Protein AF-A0A9E5SXX6-F1 (afdb_monomer_lite)

pLDDT: mean 86.6, std 13.02, range [41.59, 97.75]

Foldseek 3Di:
DDWDKAPDDDPPPQLLKAWDQCVQQNPGIIITRLLRDDDDDPVPDDDDRGDDDPVSVVSNVRSNCVSVVVDDVVNVCCVPPNPFPKDKFFAAPVRVVVQVPDPQKDKDFPDPPDPDWDQGPPPSPDTGGIIIIGGDDDDPPD

Secondary structure (DSSP, 8-state):
-B--EESS---TT-TTEEEE-GGGT-SS-EEEEGGG-B---GGG---------HHHHHHHHHHHHHHTTSS-GGGGGTTS-----EEEEEE-HHHHHHHHT-TTEEEEES-TT----PBPTTTSSSB-EEEEEEEPPPPTT-

Sequence (142 aa):
MIAPITSKPKSYYLPTHVLLPNELGLPQNSMVLLEQVRTIDKSRLTYLVGLANEEVMCCIDRALGISVGLLELSDVFRDEPERPEEMTLCLCPVCASQFYNSPDHIIRRVNPLQNHKETCTYCDVRNGYDYIIIKKKKRLGD

Structure (mmCIF, N/CA/C/O backbone):
data_AF-A0A9E5SXX6-F1
#
_entry.id   AF-A0A9E5SXX6-F1
#
loop_
_atom_site.group_PDB
_atom_site.id
_atom_site.type_symbol
_atom_site.label_atom_id
_atom_site.label_alt_id
_atom_site.label_comp_id
_atom_site.label_asym_id
_atom_site.label_entity_id
_atom_site.label_seq_id
_atom_site.pdbx_PDB_ins_code
_atom_site.Cartn_x
_atom_site.Cartn_y
_atom_site.Cartn_z
_atom_site.occupancy
_atom_site.B_iso_or_equiv
_atom_site.auth_seq_id
_atom_site.auth_comp_id
_atom_site.auth_asym_id
_atom_site.auth_atom_id
_atom_site.pdbx_PDB_model_num
ATOM 1 N N . MET A 1 1 ? -19.087 -5.594 9.410 1.00 91.88 1 MET A N 1
ATOM 2 C CA . MET A 1 1 ? -17.735 -6.195 9.407 1.00 91.88 1 MET A CA 1
ATOM 3 C C . MET A 1 1 ? -16.820 -5.276 10.203 1.00 91.88 1 MET A C 1
ATOM 5 O O . MET A 1 1 ? -17.097 -4.084 10.225 1.00 91.88 1 MET A O 1
ATOM 9 N N . ILE A 1 2 ? -15.822 -5.806 10.906 1.00 96.69 2 ILE A N 1
ATOM 10 C CA . ILE A 1 2 ? -14.856 -5.028 11.695 1.00 96.69 2 ILE A CA 1
ATOM 11 C C . ILE A 1 2 ? -13.448 -5.581 11.499 1.00 96.69 2 ILE A C 1
ATOM 13 O O . ILE A 1 2 ? -13.296 -6.770 11.220 1.00 96.69 2 ILE A O 1
ATOM 17 N N . ALA A 1 3 ? -12.444 -4.737 11.727 1.00 96.75 3 ALA A N 1
ATOM 18 C CA . ALA A 1 3 ? -11.046 -5.127 11.856 1.00 96.75 3 ALA A CA 1
ATOM 19 C C . ALA A 1 3 ? -10.538 -4.776 13.270 1.00 96.75 3 ALA A C 1
ATOM 21 O O . ALA A 1 3 ? -10.872 -3.703 13.782 1.00 96.75 3 ALA A O 1
ATOM 22 N N . PRO A 1 4 ? -9.777 -5.655 13.942 1.00 96.00 4 PRO A N 1
ATOM 23 C CA . PRO A 1 4 ? -9.165 -5.346 15.230 1.00 96.00 4 PRO A CA 1
ATOM 24 C C . PRO A 1 4 ? -8.114 -4.234 15.141 1.00 96.00 4 PRO A C 1
ATOM 26 O O . PRO A 1 4 ? -7.379 -4.133 14.160 1.00 96.00 4 PRO A O 1
ATOM 29 N N . ILE A 1 5 ? -8.001 -3.452 16.217 1.00 95.38 5 ILE A N 1
ATOM 30 C CA . ILE A 1 5 ? -6.963 -2.435 16.410 1.00 95.38 5 ILE A CA 1
ATOM 31 C C . ILE A 1 5 ? -6.109 -2.845 17.612 1.00 95.38 5 ILE A C 1
ATOM 33 O O . ILE A 1 5 ? -6.635 -3.289 18.634 1.00 95.38 5 ILE A O 1
ATOM 37 N N . THR A 1 6 ? -4.791 -2.690 17.505 1.00 93.44 6 THR A N 1
ATOM 38 C CA . THR A 1 6 ? -3.831 -2.925 18.589 1.00 93.44 6 THR A CA 1
ATOM 39 C C . T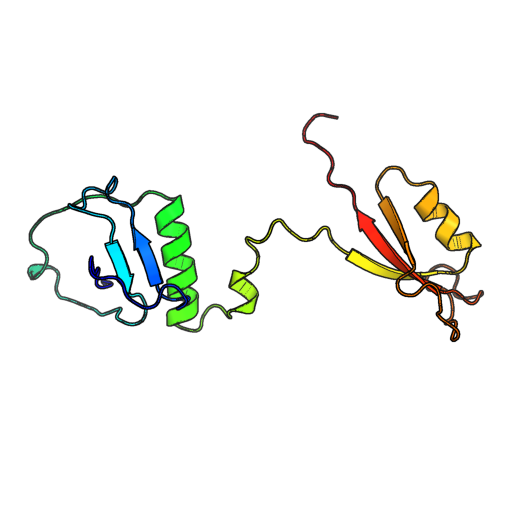HR A 1 6 ? -2.913 -1.725 18.758 1.00 93.44 6 THR A C 1
ATOM 41 O O . THR A 1 6 ? -2.369 -1.206 17.789 1.00 93.44 6 THR A O 1
ATOM 44 N N . SER A 1 7 ? -2.678 -1.312 20.000 1.00 92.50 7 SER A N 1
ATOM 45 C CA . SER A 1 7 ? -1.637 -0.328 20.327 1.00 92.50 7 SER A CA 1
ATOM 46 C C . SER A 1 7 ? -0.289 -0.981 20.653 1.00 92.50 7 SER A C 1
ATOM 48 O O . SER A 1 7 ? 0.703 -0.294 20.883 1.00 92.50 7 SER A O 1
ATOM 50 N N . LYS A 1 8 ? -0.236 -2.322 20.681 1.00 88.25 8 LYS A N 1
ATOM 51 C CA . LYS A 1 8 ? 1.019 -3.072 20.790 1.00 88.25 8 LYS A CA 1
ATOM 52 C C . LYS A 1 8 ? 1.656 -3.190 19.407 1.00 88.25 8 LYS A C 1
ATOM 54 O O . LYS A 1 8 ? 0.968 -3.671 18.501 1.00 88.25 8 LYS A O 1
ATOM 59 N N . PRO A 1 9 ? 2.943 -2.841 19.257 1.00 74.69 9 PRO A N 1
ATOM 60 C CA . PRO A 1 9 ? 3.633 -2.963 17.985 1.00 74.69 9 PRO A CA 1
ATOM 61 C C . PRO A 1 9 ? 3.674 -4.431 17.548 1.00 74.69 9 PRO A C 1
ATOM 63 O O . PRO A 1 9 ? 4.062 -5.325 18.306 1.00 74.69 9 PRO A O 1
ATOM 66 N N . LYS A 1 10 ? 3.223 -4.675 16.320 1.00 77.75 10 LYS A N 1
ATOM 67 C CA . LYS A 1 10 ? 3.363 -5.943 15.597 1.00 77.75 10 LYS A CA 1
ATOM 68 C C . LYS A 1 10 ? 4.342 -5.737 14.442 1.00 77.75 10 LYS A C 1
ATOM 70 O O . LYS A 1 10 ? 4.872 -4.643 14.283 1.00 77.75 10 LYS A O 1
ATOM 75 N N . SER A 1 11 ? 4.626 -6.788 13.668 1.00 75.38 11 SER A N 1
ATOM 76 C CA . SER A 1 11 ? 5.517 -6.671 12.508 1.00 75.38 11 SER A CA 1
ATOM 77 C C . SER A 1 11 ? 5.043 -5.536 11.600 1.00 75.38 11 SER A C 1
ATOM 79 O O . SER A 1 11 ? 3.961 -5.621 11.027 1.00 75.38 11 SER A O 1
ATOM 81 N N . TYR A 1 12 ? 5.845 -4.481 11.475 1.00 71.25 12 TYR A N 1
ATOM 82 C CA . TYR A 1 12 ? 5.535 -3.329 10.624 1.00 71.25 12 TYR A CA 1
ATOM 83 C C . TYR A 1 12 ? 5.593 -3.664 9.125 1.00 71.25 12 TYR A C 1
ATOM 85 O O . TYR A 1 12 ? 5.199 -2.849 8.304 1.00 71.25 12 TYR A O 1
ATOM 93 N N . TYR A 1 13 ? 6.080 -4.857 8.770 1.00 74.06 13 TYR A N 1
ATOM 94 C CA . TYR A 1 13 ? 6.314 -5.276 7.388 1.00 74.06 13 TYR A CA 1
ATOM 95 C C . TYR A 1 13 ? 5.150 -6.047 6.762 1.00 74.06 13 TYR A C 1
ATOM 97 O O . TYR A 1 13 ? 5.244 -6.438 5.601 1.00 74.06 13 TYR A O 1
ATOM 105 N N . LEU A 1 14 ? 4.078 -6.325 7.513 1.00 85.81 14 LEU A N 1
ATOM 106 C CA . LEU A 1 14 ? 2.929 -7.018 6.939 1.00 85.81 14 LEU A CA 1
ATOM 107 C C . LEU A 1 14 ? 2.055 -6.025 6.161 1.00 85.81 14 LEU A C 1
ATOM 109 O O . LEU A 1 14 ? 1.623 -5.028 6.733 1.00 85.81 14 LEU A O 1
ATOM 113 N N . PRO A 1 15 ? 1.751 -6.298 4.881 1.00 88.50 15 PRO A N 1
ATOM 114 C CA . PRO A 1 15 ? 0.990 -5.383 4.027 1.00 88.50 15 PRO A CA 1
ATOM 115 C C . PRO A 1 15 ? -0.481 -5.237 4.454 1.00 88.50 15 PRO A C 1
ATOM 117 O O . PRO A 1 15 ? -1.167 -4.331 3.996 1.00 88.50 15 PRO A O 1
ATOM 120 N N . THR A 1 16 ? -0.966 -6.121 5.332 1.00 92.19 16 THR A N 1
ATOM 121 C CA . THR A 1 16 ? -2.306 -6.079 5.938 1.00 92.19 16 THR A CA 1
ATOM 122 C C . THR A 1 16 ? -2.360 -5.231 7.210 1.00 92.19 16 THR A C 1
ATOM 124 O O . THR A 1 16 ? -3.430 -5.064 7.797 1.00 92.19 16 THR A O 1
ATOM 127 N N . HIS A 1 17 ? -1.220 -4.700 7.658 1.00 92.50 17 HIS A N 1
ATOM 128 C CA . HIS A 1 17 ? -1.135 -3.830 8.820 1.00 92.50 17 HIS A CA 1
ATOM 129 C C . HIS A 1 17 ? -1.128 -2.361 8.399 1.00 92.50 17 HIS A C 1
ATOM 131 O O . HIS A 1 17 ? -0.276 -1.934 7.624 1.00 92.50 17 HIS A O 1
ATOM 137 N N . VAL A 1 18 ? -2.029 -1.565 8.975 1.00 92.31 18 VAL A N 1
ATOM 138 C CA . VAL A 1 18 ? -2.116 -0.119 8.707 1.00 92.31 18 VAL A CA 1
ATOM 139 C C . VAL A 1 18 ? -1.910 0.653 10.000 1.00 92.31 18 VAL A C 1
ATOM 141 O O . VAL A 1 18 ? -2.567 0.369 11.001 1.00 92.31 18 VAL A O 1
ATOM 144 N N . LEU A 1 19 ? -0.996 1.624 9.997 1.00 92.12 19 LEU A N 1
ATOM 145 C CA . LEU A 1 19 ? -0.757 2.489 11.151 1.00 92.12 19 LEU A CA 1
ATOM 146 C C . LEU A 1 19 ? -1.895 3.496 11.311 1.00 92.12 19 LEU A C 1
ATOM 148 O O . LEU A 1 19 ? -2.303 4.145 10.354 1.00 92.12 19 LEU A O 1
ATOM 152 N N . LEU A 1 20 ? -2.372 3.636 12.544 1.00 92.62 20 LEU A N 1
ATOM 153 C CA . LEU A 1 20 ? -3.341 4.647 12.937 1.00 92.62 20 LEU A CA 1
ATOM 154 C C . LEU A 1 20 ? -2.669 5.646 13.869 1.00 92.62 20 LEU A C 1
ATOM 156 O O . LEU A 1 20 ? -2.205 5.251 14.949 1.00 92.62 20 LEU A O 1
ATOM 160 N N . PRO A 1 21 ? -2.622 6.924 13.489 1.00 90.12 21 PRO A N 1
ATOM 161 C CA . PRO A 1 21 ? -2.058 7.937 14.346 1.00 90.12 21 PRO A CA 1
ATOM 162 C C . PRO A 1 21 ? -3.118 8.338 15.397 1.00 90.12 21 PRO A C 1
ATOM 164 O O . PRO A 1 21 ? -4.317 8.059 15.253 1.00 90.12 21 PRO A O 1
ATOM 167 N N . ASN A 1 22 ? -2.679 8.859 16.540 1.00 89.75 22 ASN A N 1
ATOM 168 C CA . ASN A 1 22 ? -3.563 9.070 17.690 1.00 89.75 22 ASN A CA 1
ATOM 169 C C . ASN A 1 22 ? -4.584 10.206 17.489 1.00 89.75 22 ASN A C 1
ATOM 171 O O . ASN A 1 22 ? -5.593 10.244 18.193 1.00 89.75 22 ASN A O 1
ATOM 175 N N . GLU A 1 23 ? -4.387 11.081 16.501 1.00 89.19 23 GLU A N 1
ATOM 176 C CA . GLU A 1 23 ? -5.279 12.203 16.186 1.00 89.19 23 GLU A CA 1
ATOM 177 C C . GLU A 1 23 ? -6.673 11.743 15.727 1.00 89.19 23 GLU A C 1
ATOM 179 O O . GLU A 1 23 ? -7.617 12.528 15.734 1.00 89.19 23 GLU A O 1
ATOM 184 N N . LEU A 1 24 ? -6.841 10.453 15.416 1.00 87.81 24 LEU A N 1
ATOM 185 C CA . LEU A 1 24 ? -8.129 9.829 15.095 1.00 87.81 24 LEU A CA 1
ATOM 186 C C . LEU A 1 24 ? -9.009 9.539 16.331 1.00 87.81 24 LEU A C 1
ATOM 188 O O . LEU A 1 24 ? -9.966 8.771 16.236 1.00 87.81 24 LEU A O 1
ATOM 192 N N . GLY A 1 25 ? -8.685 10.101 17.500 1.00 88.00 25 GLY A N 1
ATOM 193 C CA . GLY A 1 25 ? -9.409 9.879 18.761 1.00 88.00 25 GLY A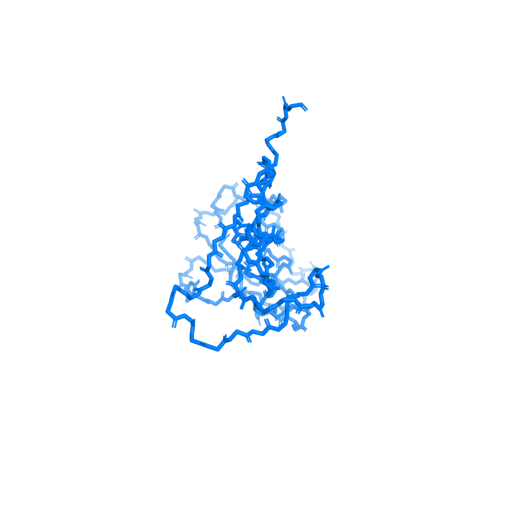 CA 1
ATOM 194 C C . GLY A 1 25 ? -8.920 8.672 19.568 1.00 88.00 25 GLY A C 1
ATOM 195 O O . GLY A 1 25 ? -9.572 8.256 20.525 1.00 88.00 25 GLY A O 1
ATOM 196 N N . LEU A 1 26 ? -7.770 8.097 19.202 1.00 92.00 26 LEU A N 1
ATOM 197 C CA . LEU A 1 26 ? -7.155 6.986 19.928 1.00 92.00 26 LEU A CA 1
ATOM 198 C C . LEU A 1 26 ? -6.245 7.509 21.053 1.00 92.00 26 LEU A C 1
ATOM 200 O O . LEU A 1 26 ? -5.606 8.545 20.897 1.00 92.00 26 LEU A O 1
ATOM 204 N N . PRO A 1 27 ? -6.101 6.782 22.175 1.00 90.19 27 PRO A N 1
ATOM 205 C CA . PRO A 1 27 ? -5.245 7.217 23.283 1.00 90.19 27 PRO A CA 1
ATOM 206 C C . PRO A 1 27 ? -3.752 7.270 22.914 1.00 90.19 27 PRO A C 1
ATOM 208 O O . PRO A 1 27 ? -2.980 7.981 23.550 1.00 90.19 27 PRO A O 1
ATOM 211 N N . GLN A 1 28 ? -3.335 6.502 21.905 1.00 92.44 28 GLN A N 1
ATOM 212 C CA . GLN A 1 28 ? -1.963 6.437 21.410 1.00 92.44 28 GLN A CA 1
ATOM 213 C C . GLN A 1 28 ? -1.926 5.874 19.985 1.00 92.44 28 GLN A C 1
ATOM 215 O O . GLN A 1 28 ? -2.895 5.262 19.520 1.00 92.44 28 GLN A O 1
ATOM 220 N N . ASN A 1 29 ? -0.770 6.015 19.332 1.00 91.81 29 ASN A N 1
ATOM 221 C CA . ASN A 1 29 ? -0.518 5.421 18.023 1.00 91.81 29 ASN A CA 1
ATOM 222 C C . ASN A 1 29 ? -0.782 3.917 18.071 1.00 91.81 29 ASN A C 1
ATOM 224 O O . ASN A 1 29 ? -0.349 3.208 18.986 1.00 91.81 29 ASN A O 1
ATOM 228 N N . SER A 1 30 ? -1.541 3.454 17.092 1.00 94.31 30 SER A N 1
ATOM 229 C CA . SER A 1 30 ? -2.062 2.097 17.034 1.00 94.31 30 SER A CA 1
ATOM 230 C C . SER A 1 30 ? -1.942 1.545 15.616 1.00 94.31 30 SER A C 1
ATOM 232 O O . SER A 1 30 ? -1.377 2.176 14.727 1.00 94.31 30 SER A O 1
ATOM 234 N N . MET A 1 31 ? -2.430 0.329 15.411 1.00 93.88 31 MET A N 1
ATOM 235 C CA . MET A 1 31 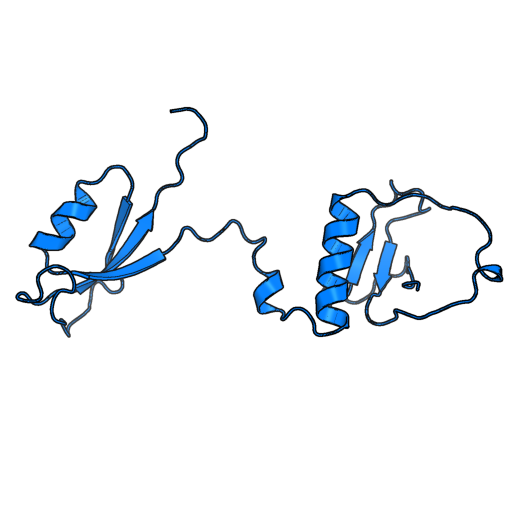? -2.357 -0.377 14.139 1.00 93.88 31 MET A CA 1
ATOM 236 C C . MET A 1 31 ? -3.620 -1.210 13.930 1.00 93.88 31 MET A C 1
ATOM 238 O O . MET A 1 31 ? -4.069 -1.883 14.861 1.00 93.88 31 MET A O 1
ATOM 242 N N . VAL A 1 32 ? -4.177 -1.179 12.720 1.00 95.31 32 VAL A N 1
ATOM 243 C CA . VAL A 1 32 ? -5.266 -2.067 12.289 1.00 95.31 32 VAL A CA 1
ATOM 244 C C . VAL A 1 32 ? -4.682 -3.363 11.736 1.00 95.31 32 VAL A C 1
ATOM 246 O O . VAL A 1 32 ? -3.695 -3.322 11.006 1.00 95.31 32 VAL A O 1
ATOM 249 N N . LEU A 1 33 ? -5.304 -4.493 12.073 1.00 95.50 33 LEU A N 1
ATOM 250 C CA . LEU A 1 33 ? -4.911 -5.837 11.641 1.00 95.50 33 LEU A CA 1
ATOM 251 C C . LEU A 1 33 ? -5.944 -6.383 10.645 1.00 95.50 33 LEU A C 1
ATOM 253 O O . LEU A 1 33 ? -6.956 -6.965 11.053 1.00 95.50 33 LEU A O 1
ATOM 257 N N . LEU A 1 34 ? -5.744 -6.147 9.346 1.00 95.69 34 LEU A N 1
ATOM 258 C CA . LEU A 1 34 ? -6.757 -6.491 8.339 1.00 95.69 34 LEU A CA 1
ATOM 259 C C . LEU A 1 34 ? -6.831 -7.983 8.028 1.00 95.69 34 LEU A C 1
ATOM 261 O O . LEU A 1 34 ? -7.894 -8.469 7.654 1.00 95.69 34 LEU A O 1
ATOM 265 N N . GLU A 1 35 ? -5.783 -8.740 8.339 1.00 94.06 35 GLU A N 1
ATOM 266 C CA . GLU A 1 35 ? -5.815 -10.202 8.292 1.00 94.06 35 GLU A CA 1
ATOM 267 C C . GLU A 1 35 ? -6.743 -10.825 9.350 1.00 94.06 35 GLU A C 1
ATOM 269 O O . GLU A 1 35 ? -7.025 -12.021 9.315 1.00 94.06 35 GLU A O 1
ATOM 274 N N . GLN A 1 36 ? -7.238 -10.023 10.300 1.00 95.38 36 GLN A N 1
ATOM 275 C CA . GLN A 1 36 ? -8.116 -10.460 11.391 1.00 95.38 36 GLN A CA 1
ATOM 276 C C . GLN A 1 36 ? -9.546 -9.923 11.262 1.00 95.38 36 GLN A C 1
ATOM 278 O O . GLN A 1 36 ? -10.300 -9.887 12.245 1.00 95.38 36 GLN A O 1
ATOM 283 N N . VAL A 1 37 ? -9.928 -9.473 10.066 1.00 96.06 37 VAL A N 1
ATOM 284 C CA . VAL A 1 37 ? -11.280 -8.994 9.780 1.00 96.06 37 VAL A CA 1
ATOM 285 C C . VAL A 1 37 ? -12.320 -10.068 10.106 1.00 96.06 37 VAL A C 1
ATOM 287 O O . VAL A 1 37 ? -12.164 -11.248 9.801 1.00 96.06 37 VAL A O 1
ATOM 290 N N . ARG A 1 38 ? -13.415 -9.653 10.746 1.00 96.62 38 ARG A N 1
ATOM 291 C CA . ARG A 1 38 ? -14.527 -10.539 11.114 1.00 96.62 38 ARG A CA 1
ATOM 292 C C . ARG A 1 38 ? -15.863 -9.813 11.131 1.00 96.62 38 ARG A C 1
ATOM 294 O O . ARG A 1 38 ? -15.940 -8.586 11.180 1.00 96.62 38 ARG A O 1
ATOM 301 N N . THR A 1 39 ? -16.952 -10.566 11.141 1.00 97.06 39 THR A N 1
ATOM 302 C CA . THR A 1 39 ? -18.293 -10.030 11.391 1.00 97.06 39 THR A CA 1
ATOM 303 C C . THR A 1 39 ? -18.616 -10.079 12.879 1.00 97.06 39 THR A C 1
ATOM 305 O O . THR A 1 39 ? -18.270 -11.030 13.577 1.00 97.06 39 THR A O 1
ATOM 308 N N . ILE A 1 40 ? -19.292 -9.047 13.373 1.00 97.12 40 ILE A N 1
ATOM 309 C CA . ILE A 1 40 ? -19.857 -9.011 14.720 1.00 97.12 40 ILE A CA 1
ATOM 310 C C . ILE A 1 40 ? -21.283 -8.484 14.630 1.00 97.12 40 ILE A C 1
ATOM 312 O O . ILE A 1 40 ? -21.604 -7.737 13.703 1.00 97.12 40 ILE A O 1
ATOM 316 N N . ASP A 1 41 ? -22.110 -8.855 15.600 1.00 97.75 41 ASP A N 1
ATOM 317 C CA . ASP A 1 41 ? -23.417 -8.235 15.774 1.00 97.75 41 ASP A CA 1
ATOM 318 C C . ASP A 1 41 ? -23.279 -6.772 16.230 1.00 97.75 41 ASP A C 1
ATOM 320 O O . ASP A 1 41 ? -22.357 -6.428 16.980 1.00 97.75 41 ASP A O 1
ATOM 324 N N . LYS A 1 42 ? -24.208 -5.913 15.794 1.00 96.25 42 LYS A N 1
ATOM 325 C CA . LYS A 1 42 ? -24.191 -4.475 16.104 1.00 96.25 42 LYS A CA 1
ATOM 326 C C . LYS A 1 42 ? -24.325 -4.200 17.607 1.00 96.25 42 LYS A C 1
ATOM 328 O O . LYS A 1 42 ? -23.770 -3.209 18.070 1.00 96.25 42 LYS A O 1
ATOM 333 N N . SER A 1 43 ? -24.972 -5.082 18.375 1.00 97.00 43 SER A N 1
ATOM 334 C CA . SER A 1 43 ? -25.102 -4.967 19.840 1.00 97.00 43 SER A CA 1
ATOM 335 C C . SER A 1 43 ? -23.768 -5.001 20.593 1.00 97.00 43 SER A C 1
ATOM 337 O O . SER A 1 43 ? -23.700 -4.572 21.740 1.00 97.00 43 SER A O 1
ATOM 339 N N . ARG A 1 44 ? -22.690 -5.489 19.962 1.00 97.00 44 ARG A N 1
ATOM 340 C CA . ARG A 1 44 ? -21.346 -5.509 20.558 1.00 97.00 44 ARG A CA 1
ATOM 341 C C . ARG A 1 44 ? -20.617 -4.168 20.460 1.00 97.00 44 ARG A C 1
ATOM 343 O O . ARG A 1 44 ? -19.546 -4.031 21.049 1.00 97.00 44 ARG A O 1
ATOM 350 N N . LEU A 1 45 ? -21.149 -3.213 19.697 1.00 96.50 45 LEU A N 1
ATOM 351 C CA . LEU A 1 45 ? -20.609 -1.860 19.595 1.00 96.50 45 LEU A CA 1
ATOM 352 C C . LEU A 1 45 ? -21.138 -1.016 20.757 1.00 96.50 45 LEU A C 1
ATOM 354 O O . LEU A 1 45 ? -22.343 -0.960 20.980 1.00 96.50 45 LEU A O 1
ATOM 358 N N . THR A 1 46 ? -20.239 -0.361 21.489 1.00 96.88 46 THR A N 1
ATOM 359 C CA . THR A 1 46 ? -20.583 0.414 22.689 1.00 96.88 46 THR A CA 1
ATOM 360 C C . THR A 1 46 ? -20.743 1.900 22.381 1.00 96.88 46 THR A C 1
ATOM 362 O O . THR A 1 46 ? -21.842 2.437 22.473 1.00 96.88 46 THR A O 1
ATOM 365 N N . TYR A 1 47 ? -19.659 2.571 22.001 1.00 94.62 47 TYR A N 1
ATOM 366 C CA . TYR A 1 47 ? -19.643 3.995 21.678 1.00 94.62 47 TYR A CA 1
ATOM 367 C C . TYR A 1 47 ? -18.599 4.305 20.599 1.00 94.62 47 TYR A C 1
ATOM 369 O O . TYR A 1 47 ? -17.697 3.508 20.333 1.00 94.62 47 TYR A O 1
ATOM 377 N N . LEU A 1 48 ? -18.741 5.465 19.958 1.00 94.19 48 LEU A N 1
ATOM 378 C CA . LEU A 1 48 ? -17.814 5.948 18.939 1.00 94.19 48 LEU A CA 1
ATOM 379 C C . LEU A 1 48 ? -16.551 6.516 19.599 1.00 94.19 48 LEU A C 1
ATOM 381 O O . LEU A 1 48 ? -16.646 7.425 20.417 1.00 94.19 48 LEU A O 1
ATOM 385 N N . VAL A 1 49 ? -15.383 5.998 19.220 1.00 93.75 49 VAL A N 1
ATOM 386 C CA . VAL A 1 49 ? -14.081 6.504 19.695 1.00 93.75 49 VAL A CA 1
ATOM 387 C C . VAL A 1 49 ? -13.578 7.651 18.814 1.00 93.75 49 VAL A C 1
ATOM 389 O O . VAL A 1 49 ? -13.071 8.642 19.327 1.00 93.75 49 VAL A O 1
ATOM 392 N N . GLY A 1 50 ? -13.763 7.544 17.498 1.00 92.00 50 GLY A N 1
ATOM 393 C CA . GLY A 1 50 ? -13.341 8.556 16.536 1.00 92.00 50 GLY A CA 1
ATOM 394 C C . GLY A 1 50 ? -13.628 8.146 15.094 1.00 92.00 50 GLY A C 1
ATOM 395 O O . GLY A 1 50 ? -14.328 7.159 14.851 1.00 92.00 50 GLY A O 1
ATOM 396 N N . LEU A 1 51 ? -13.111 8.925 14.147 1.00 91.69 51 LEU A N 1
ATOM 397 C CA . LEU A 1 51 ? -13.350 8.777 12.711 1.00 91.69 51 LEU A CA 1
ATOM 398 C C . LEU A 1 51 ? -12.016 8.823 11.965 1.00 91.69 51 LEU A C 1
ATOM 400 O O . LEU A 1 51 ? -11.196 9.700 12.222 1.00 91.69 51 LEU A O 1
ATOM 404 N N . ALA A 1 52 ? -11.813 7.887 11.040 1.00 91.44 52 ALA A N 1
ATOM 405 C CA . ALA A 1 52 ? -10.665 7.902 10.141 1.00 91.44 52 ALA A CA 1
ATOM 406 C C . ALA A 1 52 ? -10.879 8.921 9.011 1.00 91.44 52 ALA A C 1
ATOM 408 O O . ALA A 1 52 ? -12.001 9.085 8.527 1.00 91.44 52 ALA A O 1
ATOM 409 N N . ASN A 1 53 ? -9.805 9.595 8.596 1.00 91.12 53 ASN A N 1
ATOM 410 C CA . ASN A 1 53 ? -9.820 10.463 7.421 1.00 91.12 53 ASN A CA 1
ATOM 411 C C . ASN A 1 53 ? -9.719 9.637 6.120 1.00 91.12 53 ASN A C 1
ATOM 413 O O . ASN A 1 53 ? -9.492 8.425 6.145 1.00 91.12 53 ASN A O 1
ATOM 417 N N . GLU A 1 54 ? -9.900 10.302 4.980 1.00 91.38 54 GLU A N 1
ATOM 418 C CA . GLU A 1 54 ? -9.903 9.659 3.660 1.00 91.38 54 GLU A CA 1
ATOM 419 C C . GLU A 1 54 ? -8.565 8.982 3.327 1.00 91.38 54 GLU A C 1
ATOM 421 O O . GLU A 1 54 ? -8.549 7.864 2.819 1.00 91.38 54 GLU A O 1
ATOM 426 N N . GLU A 1 55 ? -7.443 9.603 3.694 1.00 89.44 55 GLU A N 1
ATOM 427 C CA . GLU A 1 55 ? -6.098 9.053 3.480 1.00 89.44 55 GLU A CA 1
ATOM 428 C C . GLU A 1 55 ? -5.901 7.712 4.203 1.00 89.44 55 GLU A C 1
ATOM 430 O O . GLU A 1 55 ? -5.439 6.730 3.614 1.00 89.44 55 GLU A O 1
ATOM 435 N N . VAL A 1 56 ? -6.301 7.641 5.476 1.00 91.38 56 VAL A N 1
ATOM 436 C CA . VAL A 1 56 ? -6.235 6.411 6.272 1.00 91.38 56 VAL A CA 1
ATOM 437 C C . VAL A 1 56 ? -7.192 5.357 5.721 1.00 91.38 56 VAL A C 1
ATOM 439 O O . VAL A 1 56 ? -6.812 4.191 5.623 1.00 91.38 56 VAL A O 1
ATOM 442 N N . MET A 1 57 ? -8.408 5.744 5.326 1.00 94.44 57 MET A N 1
ATOM 443 C CA . MET A 1 57 ? -9.369 4.816 4.722 1.00 94.44 57 MET A CA 1
ATOM 444 C C . MET A 1 57 ? -8.862 4.240 3.395 1.00 94.44 57 MET A C 1
ATOM 446 O O . MET A 1 57 ? -8.987 3.038 3.184 1.00 94.44 57 MET A O 1
ATOM 450 N N . CYS A 1 58 ? -8.194 5.041 2.562 1.00 92.19 58 CYS A N 1
ATOM 451 C CA . CYS A 1 58 ? -7.551 4.570 1.335 1.00 92.19 58 CYS A CA 1
ATOM 452 C C . CYS A 1 58 ? -6.478 3.504 1.628 1.00 92.19 58 CYS A C 1
ATOM 454 O O . CYS A 1 58 ? -6.434 2.447 0.991 1.00 92.19 58 CYS A O 1
ATOM 456 N N . CYS A 1 59 ? -5.654 3.727 2.658 1.00 91.31 59 CYS A N 1
ATOM 457 C CA . CYS A 1 59 ? -4.668 2.741 3.101 1.00 91.31 59 CYS A CA 1
ATOM 458 C C . CYS A 1 59 ? -5.332 1.447 3.604 1.00 91.31 59 CYS A C 1
ATOM 460 O O . CYS A 1 59 ? -4.848 0.351 3.312 1.00 91.31 59 CYS A O 1
ATOM 462 N N . ILE A 1 60 ? -6.446 1.570 4.338 1.00 94.50 60 ILE A N 1
ATOM 463 C CA . ILE A 1 60 ? -7.238 0.434 4.826 1.00 94.50 60 ILE A CA 1
ATOM 464 C C . ILE A 1 60 ? -7.824 -0.364 3.659 1.00 94.50 60 ILE A C 1
ATOM 466 O O . ILE A 1 60 ? -7.663 -1.579 3.642 1.00 94.50 60 ILE A O 1
ATOM 470 N N . ASP A 1 61 ? -8.452 0.277 2.676 1.00 94.62 61 ASP A N 1
ATOM 471 C CA . ASP A 1 61 ? -9.081 -0.413 1.542 1.00 94.62 61 ASP A CA 1
ATOM 472 C C . ASP A 1 61 ? -8.058 -1.202 0.720 1.00 94.62 61 ASP A C 1
ATOM 474 O O . ASP A 1 61 ? -8.297 -2.347 0.329 1.00 94.62 61 ASP A O 1
ATOM 478 N N . ARG A 1 62 ? -6.870 -0.629 0.525 1.00 92.06 62 ARG A N 1
ATOM 479 C CA . ARG A 1 62 ? -5.760 -1.286 -0.166 1.00 92.06 62 ARG A CA 1
ATOM 480 C C . ARG A 1 62 ? -5.238 -2.496 0.600 1.00 92.06 62 ARG A C 1
ATOM 482 O O . ARG A 1 62 ? -5.131 -3.586 0.041 1.00 92.06 62 ARG A O 1
ATOM 489 N N . ALA A 1 63 ? -4.942 -2.324 1.886 1.00 93.19 63 ALA A N 1
ATOM 490 C CA . ALA A 1 63 ? -4.489 -3.416 2.740 1.00 93.19 63 ALA A CA 1
ATOM 491 C C . ALA A 1 63 ? -5.569 -4.509 2.885 1.00 93.19 63 ALA A C 1
ATOM 493 O O . ALA A 1 63 ? -5.244 -5.696 2.959 1.00 93.19 63 ALA A O 1
ATOM 494 N N . LEU A 1 64 ? -6.854 -4.132 2.865 1.00 95.19 64 LEU A N 1
ATOM 495 C CA . LEU A 1 64 ? -7.979 -5.062 2.868 1.00 95.19 64 LEU A CA 1
ATOM 496 C C . LEU A 1 64 ? -8.013 -5.852 1.564 1.00 95.19 64 LEU A C 1
ATOM 498 O O . LEU A 1 64 ? -8.127 -7.073 1.613 1.00 95.19 64 LEU A O 1
ATOM 502 N N . GLY A 1 65 ? -7.856 -5.174 0.424 1.00 93.94 65 GLY A N 1
ATOM 503 C CA . GLY A 1 65 ? -7.768 -5.796 -0.893 1.00 93.94 65 GLY A CA 1
ATOM 504 C C . GLY A 1 65 ? -6.691 -6.878 -0.946 1.00 93.94 65 GLY A C 1
ATOM 505 O O . GLY A 1 65 ? -6.959 -7.968 -1.438 1.00 93.94 65 GLY A O 1
ATOM 506 N N . ILE A 1 66 ? -5.524 -6.636 -0.343 1.00 92.00 66 ILE A N 1
ATOM 507 C CA . ILE A 1 66 ? -4.473 -7.656 -0.190 1.00 92.00 66 ILE A CA 1
ATOM 508 C C . ILE A 1 66 ? -4.943 -8.788 0.726 1.00 92.00 66 ILE A C 1
ATOM 510 O O . ILE A 1 66 ? -4.831 -9.960 0.378 1.00 92.00 66 ILE A O 1
ATOM 514 N N . SER A 1 67 ? -5.500 -8.453 1.895 1.00 93.12 67 SER A N 1
ATOM 515 C CA . SER A 1 67 ? -5.944 -9.444 2.881 1.00 93.12 67 SER A CA 1
ATOM 516 C C . SER A 1 67 ? -7.008 -10.404 2.345 1.00 93.12 67 SER A C 1
ATOM 518 O O . SER A 1 67 ? -7.077 -11.540 2.812 1.00 93.12 67 SER A O 1
ATOM 520 N N . VAL A 1 68 ? -7.858 -9.953 1.418 1.00 93.38 68 VAL A N 1
ATOM 521 C CA . VAL A 1 68 ? -8.913 -10.772 0.801 1.00 93.38 68 VAL A CA 1
ATOM 522 C C . VAL A 1 68 ? -8.540 -11.300 -0.590 1.00 93.38 68 VAL A C 1
ATOM 524 O O . VAL A 1 68 ? -9.371 -11.940 -1.230 1.00 93.38 68 VAL A O 1
ATOM 527 N N . GLY A 1 69 ? -7.312 -11.054 -1.062 1.00 91.56 69 GLY A N 1
ATOM 528 C CA . GLY A 1 69 ? -6.815 -11.543 -2.353 1.00 91.56 69 GLY A CA 1
ATOM 529 C C . GLY A 1 69 ? -7.411 -10.849 -3.584 1.00 91.56 69 GLY A C 1
ATOM 530 O O . GLY A 1 69 ? -7.436 -11.434 -4.662 1.00 91.56 69 GLY A O 1
ATOM 531 N N . LEU A 1 70 ? -7.922 -9.625 -3.435 1.00 91.31 70 LEU A N 1
ATOM 532 C CA . LEU A 1 70 ? -8.381 -8.776 -4.543 1.00 91.31 70 LEU A CA 1
ATOM 533 C C . LEU A 1 70 ? -7.252 -7.941 -5.162 1.00 91.31 70 LEU A C 1
ATOM 535 O O . LEU A 1 70 ? -7.402 -7.465 -6.284 1.00 91.31 70 LEU A O 1
ATOM 539 N N . LEU A 1 71 ? -6.158 -7.736 -4.425 1.00 88.75 71 LEU A N 1
ATOM 540 C CA . LEU A 1 71 ? -4.962 -7.022 -4.869 1.00 88.75 71 LEU A CA 1
ATOM 541 C C . LEU A 1 71 ? -3.728 -7.879 -4.600 1.00 88.75 71 LEU A C 1
ATOM 543 O O . LEU A 1 71 ? -3.611 -8.484 -3.534 1.00 88.75 71 LEU A O 1
ATOM 547 N N . GLU A 1 72 ? -2.785 -7.876 -5.536 1.00 83.25 72 GLU A N 1
ATOM 548 C CA . GLU A 1 72 ? -1.469 -8.478 -5.342 1.00 83.25 72 GLU A CA 1
ATOM 549 C C . GLU A 1 72 ? -0.497 -7.448 -4.760 1.00 83.25 72 GLU A C 1
ATOM 551 O O . GLU A 1 72 ? -0.660 -6.237 -4.926 1.00 83.25 72 GLU A O 1
ATOM 556 N N . LEU A 1 73 ? 0.584 -7.905 -4.118 1.00 74.69 73 LEU A N 1
ATOM 557 C CA . LEU A 1 73 ? 1.628 -7.000 -3.613 1.00 74.69 73 LEU A CA 1
ATOM 558 C C . LEU A 1 73 ? 2.191 -6.084 -4.715 1.00 74.69 73 LEU A C 1
ATOM 560 O O . LEU A 1 73 ? 2.554 -4.946 -4.439 1.00 74.69 73 LEU A O 1
ATOM 564 N N . SER A 1 74 ? 2.217 -6.536 -5.971 1.00 72.44 74 SER A N 1
ATOM 565 C CA . SER A 1 74 ? 2.616 -5.719 -7.124 1.00 72.44 74 SER A CA 1
ATOM 566 C C . SER A 1 74 ? 1.717 -4.503 -7.365 1.00 72.44 74 SER A C 1
ATOM 568 O O . SER A 1 74 ? 2.193 -3.485 -7.863 1.00 72.44 74 SER A O 1
ATOM 570 N N . ASP A 1 75 ? 0.440 -4.566 -6.987 1.00 65.62 75 ASP A N 1
ATOM 571 C CA . ASP A 1 75 ? -0.501 -3.450 -7.141 1.00 65.62 75 ASP A CA 1
ATOM 572 C C . ASP A 1 75 ? -0.264 -2.344 -6.106 1.00 65.62 75 ASP A C 1
ATOM 574 O O . ASP A 1 75 ? -0.643 -1.191 -6.298 1.00 65.62 75 ASP A O 1
ATOM 578 N N . VAL A 1 76 ? 0.433 -2.700 -5.029 1.00 60.16 76 VAL A N 1
ATOM 579 C CA . VAL A 1 76 ? 0.597 -1.957 -3.776 1.00 60.16 76 VAL A CA 1
ATOM 580 C C . VAL A 1 76 ? 1.945 -1.204 -3.762 1.00 60.16 76 VAL A C 1
ATOM 582 O O . VAL A 1 76 ? 2.258 -0.432 -2.860 1.00 60.16 76 VAL A O 1
ATOM 585 N N . PHE A 1 77 ? 2.761 -1.348 -4.802 1.00 56.16 77 PHE A N 1
ATOM 586 C CA . PHE A 1 77 ? 3.955 -0.521 -5.003 1.00 56.16 77 PHE A CA 1
ATOM 587 C C . PHE A 1 77 ? 3.7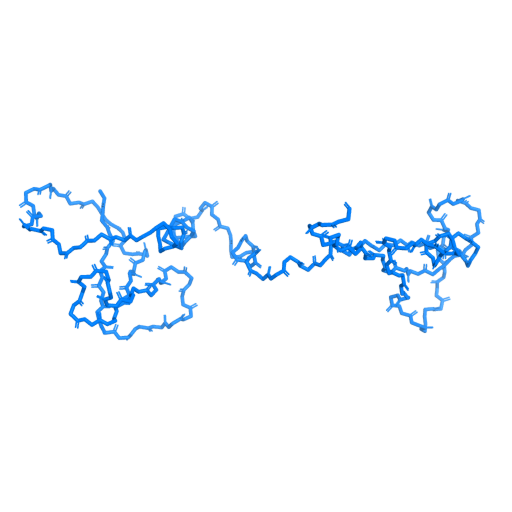15 0.649 -5.968 1.00 56.16 77 PHE A C 1
ATOM 589 O O . PHE A 1 77 ? 4.654 1.364 -6.299 1.00 56.16 77 PHE A O 1
ATOM 596 N N . ARG A 1 78 ? 2.466 0.898 -6.394 1.00 52.34 78 ARG A N 1
ATOM 597 C CA . ARG A 1 78 ? 2.139 2.028 -7.287 1.00 52.34 78 ARG A CA 1
ATOM 598 C C . ARG A 1 78 ? 2.102 3.403 -6.605 1.00 52.34 78 ARG A C 1
ATOM 600 O O . ARG A 1 78 ? 2.007 4.394 -7.314 1.00 52.34 78 ARG A O 1
ATOM 607 N N . ASP A 1 79 ? 2.233 3.459 -5.276 1.00 49.06 79 ASP A N 1
ATOM 608 C CA . ASP A 1 79 ? 2.477 4.713 -4.536 1.00 49.06 79 ASP A CA 1
ATOM 609 C C . ASP A 1 79 ? 3.981 5.024 -4.367 1.00 49.06 79 ASP A C 1
ATOM 611 O O . ASP A 1 79 ? 4.341 6.002 -3.711 1.00 49.06 79 ASP A O 1
ATOM 615 N N . GLU A 1 80 ? 4.894 4.241 -4.969 1.00 51.19 80 GLU A N 1
ATOM 616 C CA . GLU A 1 80 ? 6.172 4.842 -5.374 1.00 51.19 80 GLU A CA 1
ATOM 617 C C . GLU A 1 80 ? 5.847 5.953 -6.382 1.00 51.19 80 GLU A C 1
ATOM 619 O O . GLU A 1 80 ? 4.983 5.732 -7.235 1.00 51.19 80 GLU A O 1
ATOM 624 N N . PRO A 1 81 ? 6.509 7.127 -6.328 1.00 49.22 81 PRO A N 1
ATOM 625 C CA . PRO A 1 81 ? 6.308 8.167 -7.331 1.00 49.22 81 PRO A CA 1
ATOM 626 C C . PRO A 1 81 ? 6.435 7.499 -8.692 1.00 49.22 81 PRO A C 1
ATOM 628 O O . PRO A 1 81 ? 7.503 6.951 -8.961 1.00 49.22 81 PRO A O 1
ATOM 631 N N . GLU A 1 82 ? 5.340 7.474 -9.469 1.00 53.97 82 GLU A N 1
ATOM 632 C CA . GLU A 1 82 ? 5.248 6.766 -10.750 1.00 53.97 82 GLU A CA 1
ATOM 633 C C . GLU A 1 82 ? 6.606 6.845 -11.440 1.00 53.97 82 GLU A C 1
ATOM 635 O O . GLU A 1 82 ? 7.021 7.943 -11.845 1.00 53.97 82 GLU A O 1
ATOM 640 N N . ARG A 1 83 ? 7.346 5.725 -11.485 1.00 52.84 83 ARG A N 1
ATOM 641 C CA . ARG A 1 83 ? 8.600 5.700 -12.236 1.00 52.84 83 ARG A CA 1
ATOM 642 C C . ARG A 1 83 ? 8.207 6.178 -13.626 1.00 52.84 83 ARG A C 1
ATOM 644 O O . ARG A 1 83 ? 7.258 5.618 -14.183 1.00 52.84 83 ARG A O 1
ATOM 651 N N . PRO A 1 84 ? 8.804 7.274 -14.121 1.00 58.78 84 PRO A N 1
ATOM 652 C CA . PRO A 1 84 ? 8.316 7.909 -15.332 1.00 58.78 84 PRO A CA 1
ATOM 653 C C . PRO A 1 84 ? 8.266 6.842 -16.421 1.00 58.78 84 PRO A C 1
ATOM 655 O O . PRO A 1 84 ? 9.208 6.062 -16.490 1.00 58.78 84 PRO A O 1
ATOM 658 N N . GLU A 1 85 ? 7.166 6.762 -17.181 1.00 65.25 85 GLU A N 1
ATOM 659 C CA . GLU A 1 85 ? 6.927 5.704 -18.174 1.00 65.25 85 GLU A CA 1
ATOM 660 C C . GLU A 1 85 ? 8.196 5.469 -19.015 1.00 65.25 85 GLU A C 1
ATOM 662 O O . GLU A 1 85 ? 8.497 6.244 -19.928 1.00 65.25 85 GLU A O 1
ATOM 667 N N . GLU A 1 86 ? 8.977 4.443 -18.659 1.00 80.69 86 GLU A N 1
ATOM 668 C CA . GLU A 1 86 ? 10.211 4.094 -19.354 1.00 80.69 86 GLU A CA 1
ATOM 669 C C . GLU A 1 86 ? 9.837 3.124 -20.469 1.00 80.69 86 GLU A C 1
ATOM 671 O O . GLU A 1 86 ? 9.428 1.991 -20.219 1.00 80.69 86 GLU A O 1
ATOM 676 N N . MET A 1 87 ? 9.976 3.564 -21.715 1.00 83.62 87 MET A N 1
ATOM 677 C CA . MET A 1 87 ? 9.792 2.711 -22.883 1.00 83.62 87 MET A CA 1
ATOM 678 C C . MET A 1 87 ? 11.158 2.356 -23.460 1.00 83.62 87 MET A C 1
ATOM 680 O O . MET A 1 87 ? 11.977 3.243 -23.688 1.00 83.62 87 MET A O 1
ATOM 684 N N . THR A 1 88 ? 11.410 1.072 -23.717 1.00 90.62 88 THR A N 1
ATOM 685 C CA . THR A 1 88 ? 12.637 0.630 -24.396 1.00 90.62 88 THR A CA 1
ATOM 686 C C . THR A 1 88 ? 12.357 0.384 -25.874 1.00 90.62 88 THR A C 1
ATOM 688 O O . THR A 1 88 ? 11.455 -0.383 -26.196 1.00 90.62 88 THR A O 1
ATOM 691 N N . LEU A 1 89 ? 13.116 1.029 -26.765 1.00 91.50 89 LEU A N 1
ATOM 692 C CA . LEU A 1 89 ? 13.025 0.860 -28.220 1.00 91.50 89 LEU A CA 1
ATOM 693 C C . LEU A 1 89 ? 14.401 0.577 -28.832 1.00 91.50 89 LEU A C 1
ATOM 695 O O . LEU A 1 89 ? 15.391 1.218 -28.472 1.00 91.50 89 LEU A O 1
ATOM 699 N N . CYS A 1 90 ? 14.441 -0.303 -29.833 1.00 94.31 90 CYS A N 1
ATOM 700 C CA . CYS A 1 90 ? 15.621 -0.529 -30.664 1.00 94.31 90 CYS A CA 1
ATOM 701 C C . CYS A 1 90 ? 15.674 0.554 -31.751 1.00 94.31 90 CYS A C 1
ATOM 703 O O . CYS A 1 90 ? 14.871 0.549 -32.684 1.00 94.31 90 CYS A O 1
ATOM 705 N N . LEU A 1 91 ? 16.598 1.515 -31.652 1.00 95.69 91 LEU A N 1
ATOM 706 C CA . LEU A 1 91 ? 16.685 2.648 -32.584 1.00 95.69 91 LEU A CA 1
ATOM 707 C C . LEU A 1 91 ? 18.052 2.734 -33.259 1.00 95.69 91 LEU A C 1
ATOM 709 O O . LEU A 1 91 ? 19.102 2.622 -32.625 1.00 95.69 91 LEU A O 1
ATOM 713 N N . CYS A 1 92 ? 18.063 2.992 -34.567 1.00 95.69 92 CYS A N 1
ATOM 714 C CA . CYS A 1 92 ? 19.295 3.366 -35.255 1.00 95.69 92 CYS A CA 1
ATOM 715 C C . CYS A 1 92 ? 19.716 4.796 -34.860 1.00 95.69 92 CYS A C 1
ATOM 717 O O . CYS A 1 92 ? 18.854 5.602 -34.499 1.00 95.69 92 CYS A O 1
ATOM 719 N N . PRO A 1 93 ? 21.007 5.168 -34.980 1.00 93.00 93 PRO A N 1
ATOM 720 C CA . PRO A 1 93 ? 21.488 6.499 -34.591 1.00 93.00 93 PRO A CA 1
ATOM 721 C C . PRO A 1 93 ? 20.716 7.664 -35.228 1.00 93.00 93 PRO A C 1
ATOM 723 O O . PRO A 1 93 ? 20.523 8.702 -34.601 1.00 93.00 93 PRO A O 1
ATOM 726 N N . VAL A 1 94 ? 20.225 7.482 -36.457 1.00 94.19 94 VAL A N 1
ATOM 727 C CA . VAL A 1 94 ? 19.453 8.511 -37.163 1.00 94.19 94 VAL A CA 1
ATOM 728 C C . VAL A 1 94 ? 18.038 8.637 -36.606 1.00 94.19 94 VAL A C 1
ATOM 730 O O . VAL A 1 94 ? 17.591 9.7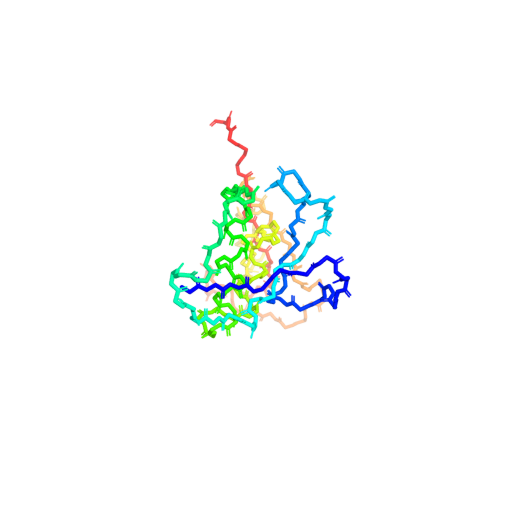51 -36.367 1.00 94.19 94 VAL A O 1
ATOM 733 N N . CYS A 1 95 ? 17.337 7.534 -36.341 1.00 94.06 95 CYS A N 1
ATOM 734 C CA . CYS A 1 95 ? 16.004 7.591 -35.733 1.00 94.06 95 CYS A CA 1
ATOM 735 C C . CYS A 1 95 ? 16.070 8.055 -34.272 1.00 94.06 95 CYS A C 1
ATOM 737 O O . CYS A 1 95 ? 15.226 8.831 -33.839 1.00 94.06 95 CYS A O 1
ATOM 739 N N . ALA A 1 96 ? 17.120 7.676 -33.538 1.00 92.81 96 ALA A N 1
ATOM 740 C CA . ALA A 1 96 ? 17.354 8.159 -32.180 1.00 92.81 96 ALA A CA 1
ATOM 741 C C . ALA A 1 96 ? 17.503 9.692 -32.120 1.00 92.81 96 ALA A C 1
ATOM 743 O O . ALA A 1 96 ? 17.070 10.305 -31.147 1.00 92.81 96 ALA A O 1
ATOM 744 N N . SER A 1 97 ? 18.048 10.330 -33.167 1.00 90.31 97 SER A N 1
ATOM 745 C CA . SER A 1 97 ? 18.203 11.796 -33.228 1.00 90.31 97 SER A CA 1
ATOM 746 C C . SER A 1 97 ? 16.885 12.562 -33.058 1.00 90.31 97 SER A C 1
ATOM 748 O O . SER A 1 97 ? 16.876 13.624 -32.441 1.00 90.31 97 SER A O 1
ATOM 750 N N . GLN A 1 98 ? 15.760 12.000 -33.514 1.00 89.88 98 GLN A N 1
ATOM 751 C CA . GLN A 1 98 ? 14.441 12.622 -33.359 1.00 89.88 98 GLN A CA 1
ATOM 752 C C . GLN A 1 98 ? 14.031 12.740 -31.886 1.00 89.88 98 GLN A C 1
ATOM 754 O O . GLN A 1 98 ? 13.420 13.730 -31.493 1.00 89.88 98 GLN A O 1
ATOM 759 N N . PHE A 1 99 ? 14.422 11.769 -31.060 1.00 87.25 99 PHE A N 1
ATOM 760 C CA . PHE A 1 99 ? 14.148 11.773 -29.626 1.00 87.25 99 PHE A CA 1
ATOM 761 C C . PHE A 1 99 ? 15.128 12.657 -28.852 1.00 87.25 99 PHE A C 1
ATOM 763 O O . PHE A 1 99 ? 14.713 13.320 -27.908 1.00 87.25 99 PHE A O 1
ATOM 770 N N . TYR A 1 100 ? 16.398 12.732 -29.272 1.00 86.31 100 TYR A N 1
ATOM 771 C CA . TYR A 1 100 ? 17.368 13.674 -28.691 1.00 86.31 100 TYR A CA 1
ATOM 772 C C . TYR A 1 100 ? 16.940 15.136 -28.868 1.00 86.31 100 TYR A C 1
ATOM 774 O O . TYR A 1 100 ? 17.202 15.962 -27.998 1.00 86.31 100 TYR A O 1
ATOM 782 N N . ASN A 1 101 ? 16.262 15.441 -29.976 1.00 83.19 101 ASN A N 1
ATOM 783 C CA . ASN A 1 101 ? 15.816 16.792 -30.312 1.00 83.19 101 ASN A CA 1
ATOM 784 C C . ASN A 1 101 ? 14.418 17.136 -29.761 1.00 83.19 101 ASN A C 1
ATOM 786 O O . ASN A 1 101 ? 13.951 18.257 -29.954 1.00 83.19 101 ASN A O 1
ATOM 790 N N . SER A 1 102 ? 13.734 16.199 -29.095 1.00 85.25 102 SER A N 1
ATOM 791 C CA . SER A 1 102 ? 12.416 16.444 -28.503 1.00 85.25 102 SER A CA 1
ATOM 792 C C . SER A 1 102 ? 12.559 17.021 -27.087 1.00 85.25 102 SER A C 1
ATOM 794 O O . SER A 1 102 ? 13.216 16.408 -26.242 1.00 85.25 102 SER A O 1
ATOM 796 N N . PRO A 1 103 ? 11.919 18.163 -26.767 1.00 82.50 103 PRO A N 1
ATOM 797 C CA . PRO A 1 103 ? 11.983 18.737 -25.424 1.00 82.50 103 PRO A CA 1
ATOM 798 C C . PRO A 1 103 ? 11.269 17.865 -24.382 1.00 82.50 103 PRO A C 1
ATOM 800 O O . PRO A 1 103 ? 11.648 17.901 -23.210 1.00 82.50 103 PRO A O 1
ATOM 803 N N . ASP A 1 104 ? 10.306 17.047 -24.808 1.00 85.69 104 ASP A N 1
ATOM 804 C CA . ASP A 1 104 ? 9.415 16.264 -23.946 1.00 85.69 104 ASP A CA 1
ATOM 805 C C . ASP A 1 104 ? 9.992 14.908 -23.518 1.00 85.69 104 ASP A C 1
ATOM 807 O O . ASP A 1 104 ? 9.400 14.221 -22.687 1.00 85.69 104 ASP A O 1
ATOM 811 N N . HIS A 1 105 ? 11.147 14.509 -24.057 1.00 87.00 105 HIS A N 1
ATOM 812 C CA . HIS A 1 105 ? 11.709 13.178 -23.834 1.00 87.00 105 HIS A CA 1
ATOM 813 C C . HIS A 1 105 ? 13.154 13.239 -23.329 1.00 87.00 105 HIS A C 1
ATOM 815 O O . HIS A 1 105 ? 13.911 14.170 -23.605 1.00 87.00 105 HIS A O 1
ATOM 821 N N . ILE A 1 106 ? 13.538 12.230 -22.552 1.00 88.94 106 ILE A N 1
ATOM 822 C CA . ILE A 1 106 ? 14.928 11.906 -22.227 1.00 88.94 106 ILE A CA 1
ATOM 823 C C . ILE A 1 106 ? 15.221 10.565 -22.884 1.00 88.94 106 ILE A C 1
ATOM 825 O O . ILE A 1 106 ? 14.470 9.612 -22.693 1.00 88.94 106 ILE A O 1
ATOM 829 N N . ILE A 1 107 ? 16.312 10.487 -23.639 1.00 92.56 107 ILE A N 1
ATOM 830 C CA . ILE A 1 107 ? 16.745 9.265 -24.316 1.00 92.56 107 ILE A CA 1
ATOM 831 C C . ILE A 1 107 ? 18.153 8.875 -23.851 1.00 92.56 107 ILE A C 1
ATOM 833 O O . ILE A 1 107 ? 19.072 9.696 -23.839 1.00 92.56 107 ILE A O 1
ATOM 837 N N . ARG A 1 108 ? 18.337 7.608 -23.468 1.00 91.94 108 ARG A N 1
ATOM 838 C CA . ARG A 1 108 ? 19.630 7.041 -23.045 1.00 91.94 108 ARG A CA 1
ATOM 839 C C . ARG A 1 108 ? 19.788 5.614 -23.547 1.00 91.94 108 ARG A C 1
ATOM 841 O O . ARG A 1 108 ? 18.796 4.916 -23.710 1.00 91.94 108 ARG A O 1
ATOM 848 N N . ARG A 1 109 ? 21.023 5.159 -23.769 1.00 91.62 109 ARG A N 1
ATOM 849 C CA . ARG A 1 109 ? 21.262 3.742 -24.085 1.00 91.62 109 ARG A CA 1
ATOM 850 C C . ARG A 1 109 ? 21.011 2.866 -22.867 1.00 91.62 109 ARG A C 1
ATOM 852 O O . ARG A 1 109 ? 21.423 3.234 -21.769 1.00 91.62 109 ARG A O 1
ATOM 859 N N . VAL A 1 1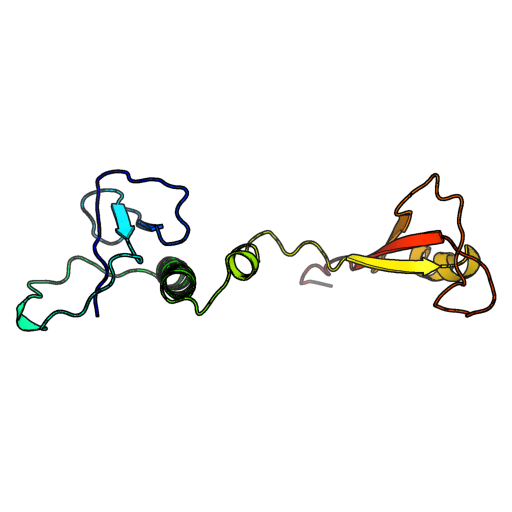10 ? 20.393 1.707 -23.089 1.00 90.00 110 VAL A N 1
ATOM 860 C CA . VAL A 1 110 ? 20.228 0.663 -22.065 1.00 90.00 110 VAL A CA 1
ATOM 861 C C . VAL A 1 110 ? 21.595 0.110 -21.674 1.00 90.00 110 VAL A C 1
ATOM 863 O O . VAL A 1 110 ? 21.951 0.104 -20.501 1.00 90.00 110 VAL A O 1
ATOM 866 N N . ASN A 1 111 ? 22.387 -0.298 -22.669 1.00 88.75 111 ASN A N 1
ATOM 867 C CA . ASN A 1 111 ? 23.726 -0.836 -22.474 1.00 88.75 111 ASN A CA 1
ATOM 868 C C . ASN A 1 111 ? 24.728 -0.145 -23.420 1.00 88.75 111 ASN A C 1
ATOM 870 O O . ASN A 1 111 ? 24.693 -0.370 -24.634 1.00 88.75 111 ASN A O 1
ATOM 874 N N . PRO A 1 112 ? 25.656 0.678 -22.898 1.00 87.69 112 PRO A N 1
ATOM 875 C CA . PRO A 1 112 ? 26.704 1.304 -23.705 1.00 87.69 112 PRO A CA 1
ATOM 876 C C . PRO A 1 112 ? 27.617 0.307 -24.436 1.00 87.69 112 PRO A C 1
ATOM 878 O O . PRO A 1 112 ? 28.180 0.652 -25.472 1.00 87.69 112 PRO A O 1
ATOM 881 N N . LEU A 1 113 ? 27.737 -0.921 -23.922 1.00 89.56 113 LEU A N 1
ATOM 882 C CA . LEU A 1 113 ? 28.590 -1.996 -24.442 1.00 89.56 113 LEU A CA 1
ATOM 883 C C . LEU A 1 113 ? 27.813 -3.026 -25.283 1.00 89.56 113 LEU A C 1
ATOM 885 O O . LEU A 1 113 ? 28.283 -4.143 -25.490 1.00 89.56 113 LEU A O 1
ATOM 889 N N . GLN A 1 114 ? 26.605 -2.691 -25.743 1.00 89.94 114 GLN A N 1
ATOM 890 C CA . GLN A 1 114 ? 25.795 -3.588 -26.566 1.00 89.94 114 GLN A CA 1
ATOM 891 C C . GLN A 1 114 ? 26.507 -3.918 -27.890 1.00 89.94 114 GLN A C 1
ATOM 893 O O . GLN A 1 114 ? 26.692 -3.055 -28.752 1.00 89.94 114 GLN A O 1
ATOM 898 N N . ASN A 1 115 ? 26.867 -5.193 -28.050 1.00 87.75 115 ASN A N 1
ATOM 899 C CA . ASN A 1 115 ? 27.542 -5.709 -29.243 1.00 87.75 115 ASN A CA 1
ATOM 900 C C . ASN A 1 115 ? 26.560 -6.200 -30.315 1.00 87.75 115 ASN A C 1
ATOM 902 O O . ASN A 1 115 ? 26.851 -6.094 -31.505 1.00 87.75 115 ASN A O 1
ATOM 906 N N . HIS A 1 116 ? 25.399 -6.717 -29.905 1.00 89.69 116 HIS A N 1
ATOM 907 C CA . HIS A 1 116 ? 24.372 -7.203 -30.821 1.00 89.69 116 HIS A CA 1
ATOM 908 C C . HIS A 1 116 ? 23.359 -6.099 -31.121 1.00 89.69 116 HIS A C 1
ATOM 910 O O . HIS A 1 116 ? 22.744 -5.557 -30.204 1.00 89.69 116 HIS A O 1
ATOM 916 N N . LYS A 1 117 ? 23.209 -5.757 -32.401 1.00 92.31 117 LYS A N 1
ATOM 917 C CA . LYS A 1 117 ? 22.305 -4.703 -32.864 1.00 92.31 117 LYS A CA 1
ATOM 918 C C . LYS A 1 117 ? 21.118 -5.325 -33.572 1.00 92.31 117 LYS A C 1
ATOM 920 O O . LYS A 1 117 ? 21.314 -6.081 -34.521 1.00 92.31 117 LYS A O 1
ATOM 925 N N . GLU A 1 118 ? 19.922 -4.952 -33.152 1.00 92.31 118 GLU A N 1
ATOM 926 C CA . GLU A 1 118 ? 18.680 -5.377 -33.794 1.00 92.31 118 GLU A CA 1
ATOM 927 C C . GLU A 1 118 ? 18.202 -4.349 -34.820 1.00 92.31 118 GLU A C 1
ATOM 929 O O . GLU A 1 118 ? 18.687 -3.213 -34.865 1.00 92.31 118 GLU A O 1
ATOM 934 N N . THR A 1 119 ? 17.258 -4.743 -35.671 1.00 94.31 119 THR A N 1
ATOM 935 C CA . THR A 1 119 ? 16.654 -3.838 -36.648 1.00 94.31 119 THR A CA 1
ATOM 936 C C . THR A 1 119 ? 15.861 -2.744 -35.933 1.00 94.31 119 THR A C 1
ATOM 938 O O . THR A 1 119 ? 15.114 -2.988 -34.991 1.00 94.31 119 THR A O 1
ATOM 941 N N . CYS A 1 120 ? 16.060 -1.504 -36.368 1.00 95.56 120 CYS A N 1
ATOM 942 C CA . CYS A 1 120 ? 15.449 -0.324 -35.779 1.00 95.56 120 CYS A CA 1
ATOM 943 C C . CYS A 1 120 ? 13.929 -0.341 -35.946 1.00 95.56 120 CYS A C 1
ATOM 945 O O . CYS A 1 120 ? 13.458 -0.198 -37.069 1.00 95.56 120 CYS A O 1
ATOM 947 N N . THR A 1 121 ? 13.191 -0.315 -34.839 1.00 93.62 121 THR A N 1
ATOM 948 C CA . THR A 1 121 ? 11.719 -0.381 -34.788 1.00 93.62 121 THR A CA 1
ATOM 949 C C . THR A 1 121 ? 11.012 0.759 -35.531 1.00 93.62 121 THR A C 1
ATOM 951 O O . THR A 1 121 ? 9.859 0.635 -35.911 1.00 93.62 121 THR A O 1
ATOM 954 N N . TYR A 1 122 ? 11.671 1.910 -35.709 1.00 92.81 122 TYR A N 1
ATOM 955 C CA . TYR A 1 122 ? 11.049 3.071 -36.362 1.00 92.81 122 TYR A CA 1
ATOM 956 C C . TYR A 1 122 ? 11.174 3.077 -37.891 1.00 92.81 122 TYR A C 1
ATOM 958 O O . TYR A 1 122 ? 10.346 3.660 -38.580 1.00 92.81 122 TYR A O 1
ATOM 966 N N . CYS A 1 123 ? 12.257 2.514 -38.432 1.00 94.94 123 CYS A N 1
ATOM 967 C CA . CYS A 1 123 ? 12.517 2.575 -39.874 1.00 94.94 123 CYS A CA 1
ATOM 968 C C . CYS A 1 123 ? 12.604 1.207 -40.531 1.00 94.94 123 CYS A C 1
ATOM 970 O O . CYS A 1 123 ? 12.735 1.171 -41.746 1.00 94.94 123 CYS A O 1
ATOM 972 N N . ASP A 1 124 ? 12.633 0.129 -39.744 1.00 92.81 124 ASP A N 1
ATOM 973 C CA . ASP A 1 124 ? 12.699 -1.276 -40.160 1.00 92.81 124 ASP A CA 1
ATOM 974 C C . ASP A 1 124 ? 13.813 -1.625 -41.163 1.00 92.81 124 ASP A C 1
ATOM 976 O O . ASP A 1 124 ? 13.799 -2.673 -41.799 1.00 92.81 124 ASP A O 1
ATOM 980 N N . VAL A 1 125 ? 14.815 -0.750 -41.303 1.00 94.31 125 VAL A N 1
ATOM 981 C CA . VAL A 1 125 ? 15.865 -0.864 -42.330 1.00 94.31 125 VAL A CA 1
ATOM 982 C C . VAL A 1 125 ? 17.267 -0.893 -41.724 1.00 94.31 125 VAL A C 1
ATOM 984 O O . VAL A 1 125 ? 18.135 -1.628 -42.182 1.00 94.31 125 VAL A O 1
ATOM 987 N N . ARG A 1 126 ? 17.537 -0.071 -40.705 1.00 95.44 126 ARG A N 1
ATOM 988 C CA . ARG A 1 126 ? 18.887 0.100 -40.139 1.00 95.44 126 ARG A CA 1
ATOM 989 C C . ARG A 1 126 ? 19.025 -0.632 -38.819 1.00 95.44 126 ARG A C 1
ATOM 991 O O . ARG A 1 126 ? 18.095 -0.620 -38.027 1.00 95.44 126 ARG A O 1
ATOM 998 N N . ASN A 1 127 ? 20.211 -1.153 -38.527 1.00 95.25 127 ASN A N 1
ATOM 999 C CA . ASN A 1 127 ? 20.485 -1.736 -37.216 1.00 95.25 127 ASN A CA 1
ATOM 1000 C C . ASN A 1 127 ? 20.717 -0.650 -36.155 1.00 95.25 127 ASN A C 1
ATOM 1002 O O . ASN A 1 127 ? 21.304 0.406 -36.427 1.00 95.25 127 ASN A O 1
ATOM 1006 N N . GLY A 1 128 ? 20.242 -0.919 -34.946 1.00 95.25 128 GLY A N 1
ATOM 1007 C CA . GLY A 1 128 ? 20.167 0.023 -33.844 1.00 95.25 128 GLY A CA 1
ATOM 1008 C C . GLY A 1 128 ? 20.649 -0.536 -32.515 1.00 95.25 128 GLY A C 1
ATOM 1009 O O . GLY A 1 128 ? 21.155 -1.649 -32.430 1.00 95.25 128 GLY A O 1
ATOM 1010 N N . TYR A 1 129 ? 20.533 0.299 -31.493 1.00 95.94 129 TYR A N 1
ATOM 1011 C CA . TYR A 1 129 ? 20.810 -0.054 -30.106 1.00 95.94 129 TYR A CA 1
ATOM 1012 C C . TYR A 1 129 ? 19.538 0.097 -29.293 1.00 95.94 129 TYR A C 1
ATOM 1014 O O . TYR A 1 129 ? 18.614 0.789 -29.725 1.00 95.94 129 TYR A O 1
ATOM 1022 N N . ASP A 1 130 ? 19.534 -0.474 -28.101 1.00 94.50 130 ASP A N 1
ATOM 1023 C CA . ASP A 1 130 ? 18.392 -0.388 -27.209 1.00 94.50 130 ASP A CA 1
ATOM 1024 C C . ASP A 1 130 ? 18.487 0.934 -26.447 1.00 94.50 130 ASP A C 1
ATOM 1026 O O . ASP A 1 130 ? 19.494 1.245 -25.791 1.00 94.50 130 ASP A O 1
ATOM 1030 N N . TYR A 1 131 ? 17.438 1.741 -26.553 1.00 93.25 131 TYR A N 1
ATOM 1031 C CA . TYR A 1 131 ? 17.317 3.030 -25.891 1.00 93.25 131 TYR A CA 1
ATOM 1032 C C . TYR A 1 131 ? 16.142 3.018 -24.928 1.00 93.25 131 TYR A C 1
ATOM 1034 O O . TYR A 1 131 ? 15.046 2.621 -25.307 1.00 93.25 131 TYR A O 1
ATOM 1042 N N . ILE A 1 132 ? 16.356 3.532 -23.719 1.00 92.19 132 ILE A N 1
ATOM 1043 C CA . ILE A 1 132 ? 15.275 3.919 -22.814 1.00 92.19 132 ILE A CA 1
ATOM 1044 C C . ILE A 1 132 ? 14.855 5.346 -23.146 1.00 92.19 132 ILE A C 1
ATOM 1046 O O . ILE A 1 132 ? 15.691 6.255 -23.192 1.00 92.19 132 ILE A O 1
ATOM 1050 N N . ILE A 1 133 ? 13.555 5.516 -23.355 1.00 91.25 133 ILE A N 1
ATOM 1051 C CA . ILE A 1 133 ? 12.871 6.775 -23.618 1.00 91.25 133 ILE A CA 1
ATOM 1052 C C . ILE A 1 133 ? 11.954 7.060 -22.436 1.00 91.25 133 ILE A C 1
ATOM 1054 O O . ILE A 1 133 ? 11.098 6.247 -22.096 1.00 91.25 133 ILE A O 1
ATOM 1058 N N . ILE A 1 134 ? 12.140 8.224 -21.824 1.00 87.88 134 ILE A N 1
ATOM 1059 C CA . ILE A 1 134 ? 11.410 8.666 -20.639 1.00 87.88 134 ILE A CA 1
ATOM 1060 C C . ILE A 1 134 ? 10.665 9.948 -20.998 1.00 87.88 134 ILE A C 1
ATOM 1062 O O . ILE A 1 134 ? 11.299 10.929 -21.396 1.00 87.88 134 ILE A O 1
ATOM 1066 N N . LYS A 1 135 ? 9.338 9.969 -20.846 1.00 84.38 135 LYS A N 1
ATOM 1067 C CA . LYS A 1 135 ? 8.558 11.210 -20.973 1.00 84.38 135 LYS A CA 1
ATOM 1068 C C . LYS A 1 135 ? 8.822 12.112 -19.770 1.00 84.38 135 LYS A C 1
ATOM 1070 O O . LYS A 1 135 ? 8.706 11.684 -18.621 1.00 84.38 135 LYS A O 1
ATOM 1075 N N . LYS A 1 136 ? 9.145 13.380 -20.012 1.00 78.50 136 LYS A N 1
ATOM 1076 C CA . LYS A 1 136 ? 9.237 14.387 -18.952 1.00 78.50 136 LYS A CA 1
ATOM 1077 C C . LYS A 1 136 ? 7.820 14.756 -18.505 1.00 78.50 136 LYS A C 1
ATOM 1079 O O . LYS A 1 136 ? 6.975 15.080 -19.335 1.00 78.50 136 LYS A O 1
ATOM 1084 N N . LYS A 1 137 ? 7.548 14.728 -17.196 1.00 66.19 137 LYS A N 1
ATOM 1085 C CA . LYS A 1 137 ? 6.284 15.247 -16.651 1.00 66.19 137 LYS A CA 1
ATOM 1086 C C . LYS A 1 137 ? 6.221 16.755 -16.917 1.00 66.19 137 LYS A C 1
ATOM 1088 O O . LYS A 1 137 ? 7.102 17.487 -16.466 1.00 66.19 137 LYS A O 1
ATOM 1093 N N . LYS A 1 138 ? 5.190 17.217 -17.633 1.00 61.16 138 LYS A N 1
ATOM 1094 C CA . LYS A 1 138 ? 4.875 18.650 -17.709 1.00 61.16 138 LYS A CA 1
ATOM 1095 C C . LYS A 1 138 ? 4.537 19.127 -16.300 1.00 61.16 138 LYS A C 1
ATOM 1097 O O . LYS A 1 138 ? 3.745 18.487 -15.608 1.00 61.16 138 LYS A O 1
ATOM 1102 N N . ARG A 1 139 ? 5.156 20.218 -15.849 1.00 51.78 139 ARG A N 1
ATOM 1103 C CA . ARG A 1 139 ? 4.697 20.890 -14.629 1.00 51.78 139 ARG A CA 1
ATOM 1104 C C . ARG A 1 139 ? 3.347 21.523 -14.962 1.00 51.78 139 ARG A C 1
ATOM 1106 O O . ARG A 1 139 ? 3.182 22.070 -16.046 1.00 51.78 139 ARG A O 1
ATOM 1113 N N . LEU A 1 140 ? 2.371 21.401 -14.068 1.00 41.66 140 LEU A N 1
ATOM 1114 C CA . LEU A 1 140 ? 1.078 22.060 -14.224 1.00 41.66 140 LEU A CA 1
ATOM 1115 C C . LEU A 1 140 ? 1.316 23.582 -14.184 1.00 41.66 140 LEU A C 1
ATOM 1117 O O . LEU A 1 140 ? 1.558 24.121 -13.105 1.00 41.66 140 LEU A O 1
ATOM 1121 N N . GLY A 1 141 ? 1.335 24.240 -15.349 1.00 55.34 141 GLY A N 1
ATOM 1122 C CA . GLY A 1 141 ? 1.572 25.685 -15.459 1.00 55.34 141 GLY A CA 1
ATOM 1123 C C . GLY A 1 141 ? 2.257 26.223 -16.727 1.00 55.34 141 GLY A C 1
ATOM 1124 O O . GLY A 1 141 ? 2.623 27.394 -16.695 1.00 55.34 141 GLY A O 1
ATOM 1125 N N . ASP A 1 142 ? 2.432 25.434 -17.796 1.00 41.59 142 ASP A N 1
ATOM 1126 C CA . ASP A 1 142 ? 2.811 25.933 -19.139 1.00 41.59 142 ASP A CA 1
ATOM 1127 C C . ASP A 1 142 ? 1.581 26.119 -20.044 1.00 41.59 142 ASP A C 1
ATOM 1129 O O . ASP A 1 142 ? 0.694 25.228 -20.015 1.00 41.59 142 ASP A O 1
#

Radius of gyration: 24.78 Å; chains: 1; bounding box: 54×38×66 Å